Protein AF-A0A1F8GPC1-F1 (afdb_monomer_lite)

InterPro domains:
  IPR026350 GxxExxY protein [PF13366] (16-63)

Sequence (67 aa):
MNPNTTNKNPKILYKKLSYQICGICYNVHNELGRFRNEKQYSDAIEQKLKENGIHYKREYSLNENIP

Radius of gyration: 17.9 Å; chains: 1; bounding box: 36×44×37 Å

Secondary structure (DSSP, 8-state):
--S---------TTHHHHHHHHHHHHHHHHHH-TT--HHHHHHHHHHHHHHTT----TT--TTS---

Structure (mmCIF, N/CA/C/O backbone):
data_AF-A0A1F8GPC1-F1
#
_entry.id   AF-A0A1F8GPC1-F1
#
loop_
_atom_site.group_PDB
_atom_site.id
_atom_site.type_symbol
_atom_site.label_atom_id
_atom_site.label_alt_id
_atom_site.label_comp_id
_atom_site.label_asym_id
_atom_site.label_entity_id
_atom_site.label_seq_id
_atom_site.pdbx_PDB_ins_code
_atom_site.Cartn_x
_atom_site.Cartn_y
_atom_site.Cartn_z
_atom_site.occupancy
_atom_site.B_iso_or_equiv
_atom_site.auth_seq_id
_atom_site.auth_comp_id
_atom_site.auth_asym_id
_atom_site.auth_atom_id
_atom_site.pdbx_PDB_model_num
ATOM 1 N N . MET A 1 1 ? -21.276 -35.252 25.411 1.00 48.22 1 MET A N 1
ATOM 2 C CA . MET A 1 1 ? -20.593 -34.004 25.004 1.00 48.22 1 MET A CA 1
ATOM 3 C C . MET A 1 1 ? -21.671 -32.959 24.732 1.00 48.22 1 MET A C 1
ATOM 5 O O . MET A 1 1 ? -22.560 -33.242 23.943 1.00 48.22 1 MET A O 1
ATOM 9 N N . ASN A 1 2 ? -21.682 -31.838 25.455 1.00 49.00 2 ASN A N 1
ATOM 10 C CA . ASN A 1 2 ? -22.726 -30.805 25.361 1.00 49.00 2 ASN A CA 1
ATOM 11 C C . ASN A 1 2 ? -22.487 -29.916 24.113 1.00 49.00 2 ASN A C 1
ATOM 13 O O . ASN A 1 2 ? -21.378 -29.396 23.991 1.00 49.00 2 ASN A O 1
ATOM 17 N N . PRO A 1 3 ? -23.466 -29.726 23.202 1.00 57.72 3 PRO A N 1
ATOM 18 C CA . PRO A 1 3 ? -23.285 -28.990 21.943 1.00 57.72 3 PRO A CA 1
ATOM 19 C C . PRO A 1 3 ? -23.221 -27.459 22.086 1.00 57.72 3 PRO A C 1
ATOM 21 O O . PRO A 1 3 ? -23.088 -26.760 21.086 1.00 57.72 3 PRO A O 1
ATOM 24 N N . ASN A 1 4 ? -23.259 -26.906 23.300 1.00 56.25 4 ASN A N 1
ATOM 25 C CA . ASN A 1 4 ? -23.183 -25.457 23.514 1.00 56.25 4 ASN A CA 1
ATOM 26 C C . ASN A 1 4 ? -21.746 -24.908 23.485 1.00 56.25 4 ASN A C 1
ATOM 28 O O . ASN A 1 4 ? -21.356 -24.097 24.327 1.00 56.25 4 ASN A O 1
ATOM 32 N N . THR A 1 5 ? -20.940 -25.319 22.504 1.00 55.50 5 THR A N 1
ATOM 33 C CA . THR A 1 5 ? -19.660 -24.659 22.233 1.00 55.50 5 THR A CA 1
ATOM 34 C C . THR A 1 5 ? -19.964 -23.304 21.603 1.00 55.50 5 THR A C 1
ATOM 36 O O . THR A 1 5 ? -20.252 -23.191 20.416 1.00 55.50 5 THR A O 1
ATOM 39 N N . THR A 1 6 ? -19.971 -22.275 22.450 1.00 56.09 6 THR A N 1
ATOM 40 C CA . THR A 1 6 ? -20.163 -20.865 22.110 1.00 56.09 6 THR A CA 1
ATOM 41 C C . THR A 1 6 ? -19.512 -20.521 20.775 1.00 56.09 6 THR A C 1
ATOM 43 O O . THR A 1 6 ? -18.288 -20.582 20.651 1.00 56.09 6 THR A O 1
ATOM 46 N N . ASN A 1 7 ? -20.331 -20.123 19.802 1.00 61.28 7 ASN A N 1
ATOM 47 C CA . ASN A 1 7 ? -19.907 -19.481 18.567 1.00 61.28 7 ASN A CA 1
ATOM 48 C C . ASN A 1 7 ? -19.262 -18.128 18.924 1.00 61.28 7 ASN A C 1
ATOM 50 O O . ASN A 1 7 ? -19.881 -17.071 18.851 1.00 61.28 7 ASN A O 1
ATOM 54 N N . LYS A 1 8 ? -18.023 -18.159 19.415 1.00 60.16 8 LYS A N 1
ATOM 55 C CA . LYS A 1 8 ? -17.188 -16.973 19.572 1.00 60.16 8 LYS A CA 1
ATOM 56 C C . LYS A 1 8 ? -16.530 -16.729 18.225 1.00 60.16 8 LYS A C 1
ATOM 58 O O . LYS A 1 8 ? -15.338 -16.956 18.084 1.00 60.16 8 LYS A O 1
ATOM 63 N N . ASN A 1 9 ? -17.303 -16.303 17.228 1.00 64.25 9 ASN A N 1
ATOM 64 C CA . ASN A 1 9 ? -16.719 -15.664 16.054 1.00 64.25 9 ASN A CA 1
ATOM 65 C C . ASN A 1 9 ? -16.014 -14.394 16.554 1.00 64.25 9 ASN A C 1
ATOM 67 O O . ASN A 1 9 ? -16.710 -13.460 16.971 1.00 64.25 9 ASN A O 1
ATOM 71 N N . PRO A 1 10 ? -14.668 -14.336 16.594 1.00 70.75 10 PRO A N 1
ATOM 72 C CA . PRO A 1 10 ? -13.993 -13.139 17.062 1.00 70.75 10 PRO A CA 1
ATOM 73 C C . PRO A 1 10 ? -14.375 -11.998 16.120 1.00 70.75 10 PRO A C 1
ATOM 75 O O . PRO A 1 10 ? -14.190 -12.077 14.904 1.00 70.75 10 PRO A O 1
ATOM 78 N N . LYS A 1 11 ? -14.978 -10.944 16.676 1.00 82.50 11 LYS A N 1
ATOM 79 C CA . LYS A 1 11 ? -15.368 -9.760 15.913 1.00 82.50 11 LYS A CA 1
ATOM 80 C C . LYS A 1 11 ? -14.100 -9.142 15.320 1.00 82.50 11 LYS A C 1
ATOM 82 O O . LYS A 1 11 ? -13.277 -8.597 16.048 1.00 82.50 11 LYS A O 1
ATOM 87 N N . ILE A 1 12 ? -13.938 -9.244 14.002 1.00 86.19 12 ILE A N 1
ATOM 88 C CA . ILE A 1 12 ? -12.790 -8.673 13.289 1.00 86.19 12 ILE A CA 1
ATOM 89 C C . ILE A 1 12 ? -12.909 -7.146 13.341 1.00 86.19 12 ILE A C 1
ATOM 91 O O . ILE A 1 12 ? -13.784 -6.572 12.691 1.00 86.19 12 ILE A O 1
ATOM 95 N N . LEU A 1 13 ? -12.029 -6.502 14.111 1.00 90.38 13 LEU A N 1
ATOM 96 C CA . LEU A 1 13 ? -12.083 -5.067 14.405 1.00 90.38 13 LEU A CA 1
ATOM 97 C C . LEU A 1 13 ? -11.999 -4.197 13.140 1.00 90.38 13 LEU A C 1
ATOM 99 O O . LEU A 1 13 ? -12.779 -3.263 12.980 1.00 90.38 13 LEU A O 1
ATOM 103 N N . TYR A 1 14 ? -11.116 -4.554 12.204 1.00 92.94 14 TYR A N 1
ATOM 104 C CA . TYR A 1 14 ? -10.830 -3.764 11.000 1.00 92.94 14 TYR A CA 1
ATOM 105 C C . TYR A 1 14 ? -11.180 -4.487 9.700 1.00 92.94 14 TYR A C 1
ATOM 107 O O . TYR A 1 14 ? -10.509 -4.300 8.693 1.00 92.94 14 TYR A O 1
ATOM 115 N N . LYS A 1 15 ? -12.253 -5.293 9.692 1.00 92.88 15 LYS A N 1
ATOM 116 C CA . LYS A 1 15 ? -12.605 -6.166 8.556 1.00 92.88 15 LYS A CA 1
ATOM 117 C C . LYS A 1 15 ? -12.540 -5.445 7.203 1.00 92.88 15 LYS A C 1
ATOM 119 O O . LYS A 1 15 ? -11.839 -5.893 6.304 1.00 92.88 15 LYS A O 1
ATOM 124 N N . LYS A 1 16 ? -13.248 -4.317 7.070 1.00 94.50 16 LYS A N 1
ATOM 125 C CA . LYS A 1 16 ? -13.305 -3.540 5.821 1.00 94.50 16 LYS A CA 1
ATOM 126 C C . LYS A 1 16 ? -11.928 -2.999 5.422 1.00 94.50 16 LYS A C 1
ATOM 128 O O . LYS A 1 16 ? -11.515 -3.198 4.285 1.00 94.50 16 LYS A O 1
ATOM 133 N N . LEU A 1 17 ? -11.220 -2.376 6.364 1.00 95.69 17 LEU A N 1
ATOM 134 C CA . LEU A 1 17 ? -9.898 -1.799 6.124 1.00 95.69 17 LEU A CA 1
ATOM 135 C C . LEU A 1 17 ? -8.885 -2.874 5.706 1.00 95.69 17 LEU A C 1
ATOM 137 O O . LEU A 1 17 ? -8.152 -2.673 4.744 1.00 95.69 17 LEU A O 1
ATOM 141 N N . SER A 1 18 ? -8.890 -4.040 6.359 1.00 95.75 18 SER A N 1
ATOM 142 C CA . SER A 1 18 ? -8.019 -5.163 6.001 1.00 95.75 18 SER A CA 1
ATOM 143 C C . SER A 1 18 ? -8.246 -5.625 4.561 1.00 95.75 18 SER A C 1
ATOM 145 O O . SER A 1 18 ? -7.282 -5.778 3.818 1.00 95.75 18 SER A O 1
ATOM 147 N N . TYR A 1 19 ? -9.504 -5.780 4.130 1.00 96.31 19 TYR A N 1
ATOM 148 C CA . TYR A 1 19 ? -9.797 -6.136 2.737 1.00 96.31 19 TYR A CA 1
ATOM 149 C C . TYR A 1 19 ? -9.336 -5.062 1.747 1.00 96.31 19 TYR A C 1
ATOM 151 O O . TYR A 1 19 ? -8.811 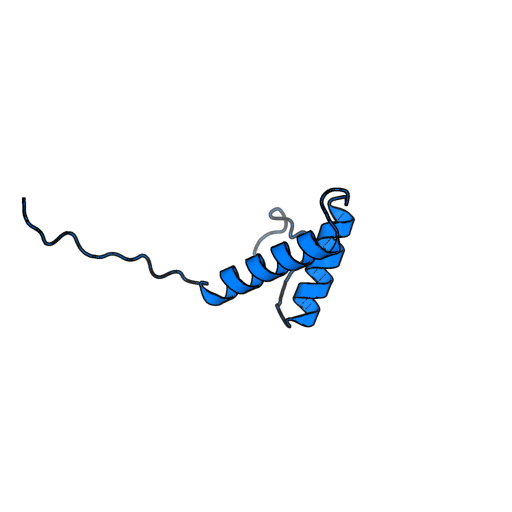-5.406 0.689 1.00 96.31 19 TYR A O 1
ATOM 159 N N . GLN A 1 20 ? -9.491 -3.779 2.086 1.00 97.75 20 GLN A N 1
ATOM 160 C CA . GLN A 1 20 ? -9.023 -2.682 1.236 1.00 97.75 20 GLN A CA 1
ATOM 161 C C . GLN A 1 20 ? -7.498 -2.694 1.084 1.00 97.75 20 GLN A C 1
ATOM 163 O O . GLN A 1 20 ? -7.005 -2.634 -0.039 1.00 97.75 20 GLN A O 1
ATOM 168 N N . ILE A 1 21 ? -6.754 -2.836 2.185 1.00 97.56 21 ILE A N 1
ATOM 169 C CA . ILE A 1 21 ? -5.286 -2.892 2.155 1.00 97.56 21 ILE A CA 1
ATOM 170 C C . ILE A 1 21 ? -4.811 -4.107 1.349 1.00 97.56 21 ILE A C 1
ATOM 172 O O . ILE A 1 21 ? -3.960 -3.961 0.476 1.00 97.56 21 ILE A O 1
ATOM 176 N N . CYS A 1 22 ? -5.394 -5.290 1.573 1.00 98.06 22 CYS A N 1
ATOM 177 C CA . CYS A 1 22 ? -5.056 -6.478 0.787 1.00 98.06 22 CYS A CA 1
ATOM 178 C C . CYS A 1 22 ? -5.311 -6.263 -0.711 1.00 98.06 22 CYS A C 1
ATOM 180 O O . CYS A 1 22 ? -4.451 -6.590 -1.525 1.00 98.06 22 CYS A O 1
ATOM 182 N N . GLY A 1 23 ? -6.459 -5.685 -1.077 1.00 98.12 23 GLY A N 1
ATOM 183 C CA . GLY A 1 23 ? -6.776 -5.355 -2.467 1.00 98.12 23 GLY A CA 1
ATOM 184 C C . GLY A 1 23 ? -5.754 -4.405 -3.093 1.00 98.12 23 GLY A C 1
ATOM 185 O O . GLY A 1 23 ? -5.312 -4.635 -4.215 1.00 98.12 23 GLY A O 1
ATOM 186 N N . ILE A 1 24 ? -5.312 -3.388 -2.347 1.00 98.38 24 ILE A N 1
ATOM 187 C CA . ILE A 1 24 ? -4.245 -2.478 -2.779 1.00 98.38 24 ILE A CA 1
ATOM 188 C C . ILE A 1 24 ? -2.944 -3.244 -3.040 1.00 98.38 24 ILE A C 1
ATOM 190 O O . ILE A 1 24 ? -2.356 -3.071 -4.105 1.00 98.38 24 ILE A O 1
ATOM 194 N N . CYS A 1 25 ? -2.522 -4.129 -2.133 1.00 98.00 25 CYS A N 1
ATOM 195 C CA . CYS A 1 25 ? -1.308 -4.926 -2.322 1.00 98.00 25 CYS A CA 1
ATOM 196 C C . CYS A 1 25 ? -1.384 -5.815 -3.573 1.00 98.00 25 CYS A C 1
ATOM 198 O O . CYS A 1 25 ? -0.412 -5.898 -4.322 1.00 98.00 25 CYS A O 1
ATOM 200 N N . TYR A 1 26 ? -2.536 -6.444 -3.832 1.00 98.06 26 TYR A N 1
ATOM 201 C CA . TYR A 1 26 ? -2.738 -7.232 -5.050 1.00 98.06 26 TYR A CA 1
ATOM 202 C C . TYR A 1 26 ? -2.697 -6.370 -6.310 1.00 98.06 26 TYR A C 1
ATOM 204 O O . TYR A 1 26 ? -2.048 -6.752 -7.279 1.00 98.06 26 TYR A O 1
ATOM 212 N N . ASN A 1 27 ? -3.332 -5.197 -6.293 1.00 98.12 27 ASN A N 1
ATOM 213 C CA . ASN A 1 27 ? -3.292 -4.270 -7.422 1.00 98.12 27 ASN A CA 1
ATOM 214 C C . ASN A 1 27 ? -1.858 -3.827 -7.725 1.00 98.12 27 ASN A C 1
ATOM 216 O O . ASN A 1 27 ? -1.425 -3.921 -8.869 1.00 98.12 27 ASN A O 1
ATOM 220 N N . VAL A 1 28 ? -1.093 -3.436 -6.701 1.00 98.19 28 VAL A N 1
ATOM 221 C CA . VAL A 1 28 ? 0.321 -3.071 -6.864 1.00 98.19 28 VAL A CA 1
ATOM 222 C C . VAL A 1 28 ? 1.129 -4.245 -7.418 1.00 98.19 28 VAL A C 1
ATOM 224 O O . VAL A 1 28 ? 1.921 -4.055 -8.336 1.00 98.19 28 VAL A O 1
ATOM 227 N N . HIS A 1 29 ? 0.920 -5.466 -6.916 1.00 97.81 29 HIS A N 1
ATOM 228 C CA . HIS A 1 29 ? 1.616 -6.645 -7.433 1.00 97.81 29 HIS A CA 1
ATOM 229 C C . HIS A 1 29 ? 1.282 -6.928 -8.906 1.00 97.81 29 HIS A C 1
ATOM 231 O O . HIS A 1 29 ? 2.183 -7.235 -9.686 1.00 97.81 29 HIS A O 1
ATOM 237 N N . ASN A 1 30 ? 0.012 -6.790 -9.293 1.00 97.50 30 ASN A N 1
ATOM 238 C CA . ASN A 1 30 ? -0.439 -6.981 -10.672 1.00 97.50 30 ASN A CA 1
ATOM 239 C C . ASN A 1 30 ? 0.132 -5.917 -11.623 1.00 97.50 30 ASN A C 1
ATOM 241 O O . ASN A 1 30 ? 0.434 -6.230 -12.771 1.00 97.50 30 ASN A O 1
ATOM 245 N N . GLU A 1 31 ? 0.301 -4.678 -11.154 1.00 96.56 31 GLU A N 1
ATOM 246 C CA . GLU A 1 31 ? 0.875 -3.576 -11.937 1.00 96.56 31 GLU A CA 1
ATOM 247 C C . GLU A 1 31 ? 2.406 -3.676 -12.054 1.00 96.56 31 GLU A C 1
ATOM 249 O O . GLU A 1 31 ? 2.973 -3.491 -13.132 1.00 96.56 31 GLU A O 1
ATOM 254 N N . LEU A 1 32 ? 3.098 -3.966 -10.949 1.00 96.81 32 LEU A N 1
ATOM 255 C CA . LEU A 1 32 ? 4.560 -3.921 -10.870 1.00 96.81 32 LEU A CA 1
ATOM 256 C C . LEU A 1 32 ? 5.254 -5.243 -11.217 1.00 96.81 32 LEU A C 1
ATOM 258 O O . LEU A 1 32 ? 6.389 -5.233 -11.710 1.00 96.81 32 LEU A O 1
ATOM 262 N N . GLY A 1 33 ? 4.609 -6.370 -10.920 1.00 95.56 33 GLY A N 1
ATOM 263 C CA . GLY A 1 33 ? 5.186 -7.706 -11.010 1.00 95.56 33 GLY A CA 1
ATOM 264 C C . GLY A 1 33 ? 6.279 -7.994 -9.971 1.00 95.56 33 GLY A C 1
ATOM 265 O O . GLY A 1 33 ? 6.637 -7.181 -9.117 1.00 95.56 33 GLY A O 1
ATOM 266 N N . ARG A 1 34 ? 6.851 -9.200 -10.038 1.00 93.75 34 ARG A N 1
ATOM 267 C CA . ARG A 1 34 ? 7.764 -9.748 -9.011 1.00 93.75 34 ARG A CA 1
ATOM 268 C C . ARG A 1 34 ? 9.187 -9.171 -8.979 1.00 93.75 34 ARG A C 1
ATOM 270 O O . ARG A 1 34 ? 9.972 -9.575 -8.133 1.00 93.75 34 ARG A O 1
ATOM 277 N N . PHE A 1 35 ? 9.553 -8.299 -9.916 1.00 94.50 35 PHE A N 1
ATOM 278 C CA . PHE A 1 35 ? 10.948 -7.870 -10.115 1.00 94.50 35 PHE A CA 1
ATOM 279 C C . PHE A 1 35 ? 11.265 -6.481 -9.547 1.00 94.50 35 PHE A C 1
ATOM 281 O O . PHE A 1 35 ? 12.340 -5.943 -9.804 1.00 94.50 35 PHE A O 1
ATOM 288 N N . ARG A 1 36 ? 10.330 -5.867 -8.814 1.00 96.31 36 ARG A N 1
ATOM 289 C CA . ARG A 1 36 ? 10.546 -4.558 -8.188 1.00 96.31 36 ARG A CA 1
ATOM 290 C C . ARG A 1 36 ? 11.130 -4.702 -6.793 1.00 96.31 36 ARG A C 1
ATOM 292 O O . ARG A 1 36 ? 10.838 -5.659 -6.083 1.00 96.31 36 ARG A O 1
ATOM 299 N N . ASN A 1 37 ? 11.960 -3.733 -6.426 1.00 96.50 37 ASN A N 1
ATOM 300 C CA . ASN A 1 37 ? 12.534 -3.662 -5.090 1.00 96.50 37 ASN A CA 1
ATOM 301 C C . ASN A 1 37 ? 11.523 -3.106 -4.075 1.00 96.50 37 ASN A C 1
ATOM 303 O O . ASN A 1 37 ? 10.467 -2.589 -4.442 1.00 96.50 37 ASN A O 1
ATOM 307 N N . GLU A 1 38 ? 11.876 -3.196 -2.794 1.00 95.12 38 GLU A N 1
ATOM 308 C CA . GLU A 1 38 ? 11.034 -2.738 -1.687 1.00 95.12 38 GLU A CA 1
ATOM 309 C C . GLU A 1 38 ? 10.608 -1.275 -1.846 1.00 95.12 38 GLU A C 1
ATOM 311 O O . GLU A 1 38 ? 9.423 -0.974 -1.755 1.00 95.12 38 GLU A O 1
ATOM 316 N N . LYS A 1 39 ? 11.542 -0.373 -2.176 1.00 95.81 39 LYS A N 1
ATOM 317 C CA . LYS A 1 39 ? 11.248 1.056 -2.341 1.00 95.81 39 LYS A CA 1
ATOM 318 C C . LYS A 1 39 ? 10.181 1.304 -3.409 1.00 95.81 39 LYS A C 1
ATOM 320 O O . LYS A 1 39 ? 9.234 2.045 -3.171 1.00 95.81 39 L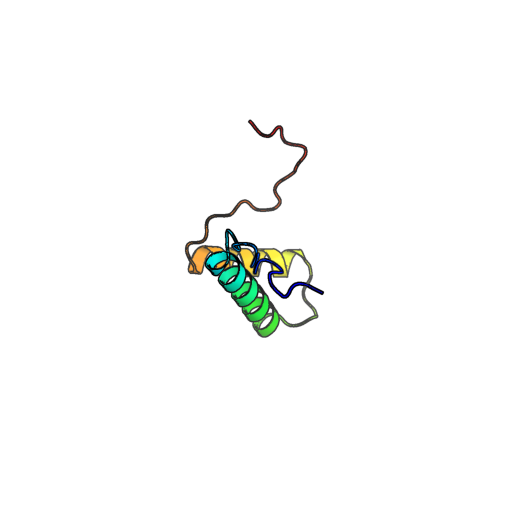YS A O 1
ATOM 325 N N . GLN A 1 40 ? 10.302 0.649 -4.563 1.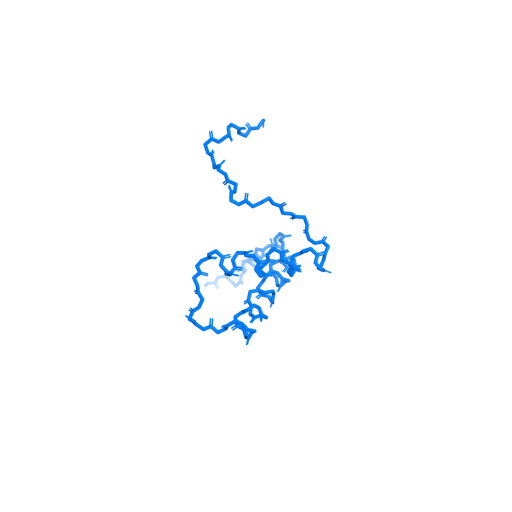00 97.38 40 GLN A N 1
ATOM 326 C CA . GLN A 1 40 ? 9.330 0.757 -5.653 1.00 97.38 40 GLN A CA 1
ATOM 327 C C . GLN A 1 40 ? 7.944 0.242 -5.244 1.00 97.38 40 GLN A C 1
ATOM 329 O O . GLN A 1 40 ? 6.936 0.841 -5.612 1.00 97.38 40 GLN A O 1
ATOM 334 N N . TYR A 1 41 ? 7.889 -0.842 -4.468 1.00 97.44 41 TYR A N 1
ATOM 335 C CA . TYR A 1 41 ? 6.638 -1.339 -3.897 1.00 97.44 41 TYR A CA 1
ATOM 336 C C . TYR A 1 41 ? 6.041 -0.355 -2.888 1.00 97.44 41 TYR A C 1
ATOM 338 O O . TYR A 1 41 ? 4.850 -0.058 -2.965 1.00 97.44 41 TYR A O 1
ATOM 346 N N . SER A 1 42 ? 6.855 0.188 -1.982 1.00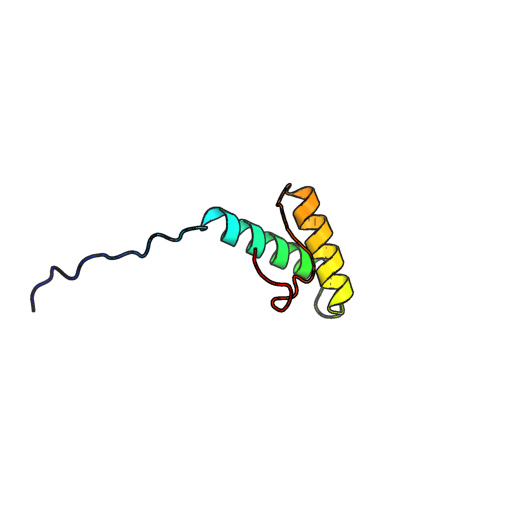 96.62 42 SER A N 1
ATOM 347 C CA . SER A 1 42 ? 6.424 1.163 -0.978 1.00 96.62 42 SER A CA 1
ATOM 348 C C . SER A 1 42 ? 5.862 2.433 -1.617 1.00 96.62 42 SER A C 1
ATOM 350 O O . SER A 1 42 ? 4.824 2.925 -1.181 1.00 96.62 42 SER A O 1
ATOM 352 N N . ASP A 1 43 ? 6.488 2.926 -2.688 1.00 97.50 43 ASP A N 1
ATOM 353 C CA . ASP A 1 43 ? 6.030 4.111 -3.421 1.00 97.50 43 ASP A CA 1
ATOM 354 C C . ASP A 1 43 ? 4.698 3.862 -4.146 1.00 97.50 43 ASP A C 1
ATOM 356 O O . ASP A 1 43 ? 3.787 4.690 -4.072 1.00 97.50 43 ASP A O 1
ATOM 360 N N . ALA A 1 44 ? 4.530 2.694 -4.771 1.00 97.75 44 ALA A N 1
ATOM 361 C CA . ALA A 1 44 ? 3.267 2.329 -5.412 1.00 97.75 44 ALA A CA 1
ATOM 362 C C . ALA A 1 44 ? 2.133 2.105 -4.398 1.00 97.75 44 ALA A C 1
ATOM 364 O O . ALA A 1 44 ? 1.007 2.553 -4.617 1.00 97.75 44 ALA A O 1
ATOM 365 N N . ILE A 1 45 ? 2.417 1.457 -3.264 1.00 97.69 45 ILE A N 1
ATOM 366 C CA . ILE A 1 45 ? 1.440 1.285 -2.181 1.00 97.69 45 ILE A CA 1
ATOM 367 C C . ILE A 1 45 ? 1.036 2.648 -1.619 1.00 97.69 45 ILE A C 1
ATOM 369 O O . ILE A 1 45 ? -0.155 2.902 -1.466 1.00 97.69 45 ILE A O 1
ATOM 373 N N . GLU A 1 46 ? 1.993 3.544 -1.361 1.00 97.88 46 GLU A N 1
ATOM 374 C CA . GLU A 1 46 ? 1.705 4.910 -0.923 1.00 97.88 46 GLU A CA 1
ATOM 375 C C . GLU A 1 46 ? 0.757 5.624 -1.892 1.00 97.88 46 GLU A C 1
ATO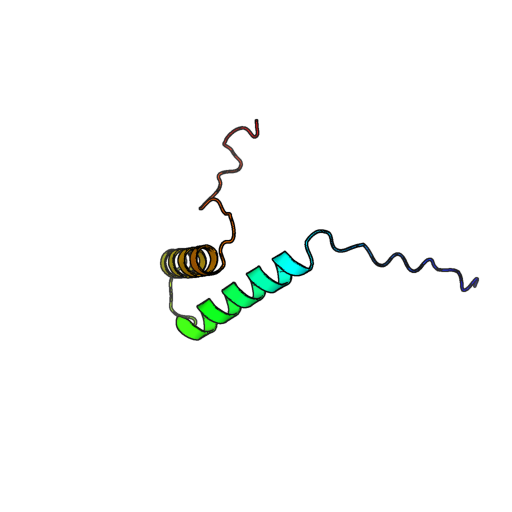M 377 O O . GLU A 1 46 ? -0.235 6.217 -1.460 1.00 97.88 46 GLU A O 1
ATOM 382 N N . GLN A 1 47 ? 1.043 5.565 -3.194 1.00 98.00 47 GLN A N 1
ATOM 383 C CA . GLN A 1 47 ? 0.199 6.194 -4.202 1.00 98.00 47 GLN A CA 1
ATOM 384 C C . GLN A 1 47 ? -1.233 5.644 -4.138 1.00 98.00 47 GLN A C 1
ATOM 386 O O . GLN A 1 47 ? -2.187 6.418 -4.046 1.00 98.00 47 GLN A O 1
ATOM 391 N N . LYS A 1 48 ? -1.397 4.316 -4.092 1.00 97.94 48 LYS A N 1
ATOM 392 C CA . LYS A 1 48 ? -2.720 3.683 -3.995 1.00 97.94 48 LYS A CA 1
ATOM 393 C C . LYS A 1 48 ? -3.441 4.019 -2.688 1.00 97.94 48 LYS A C 1
ATOM 395 O O . LYS A 1 48 ? -4.657 4.200 -2.701 1.00 97.94 48 LYS A O 1
ATOM 400 N N . LEU A 1 49 ? -2.729 4.126 -1.564 1.00 97.88 49 LEU A N 1
ATOM 401 C CA . LEU A 1 49 ? -3.314 4.545 -0.286 1.00 97.88 49 LEU A CA 1
ATOM 402 C C . LEU A 1 49 ? -3.846 5.983 -0.364 1.00 97.88 49 LEU A C 1
ATOM 404 O O . LEU A 1 49 ? -4.974 6.223 0.071 1.00 97.88 49 LEU A O 1
ATOM 408 N N . LYS A 1 50 ? -3.094 6.908 -0.983 1.00 97.44 50 LYS A N 1
ATOM 409 C CA . LYS A 1 50 ? -3.536 8.293 -1.238 1.00 97.44 50 LYS A CA 1
ATOM 410 C C . LYS A 1 50 ? -4.771 8.337 -2.137 1.00 97.44 50 LYS A C 1
ATOM 412 O O . LYS A 1 50 ? -5.744 8.997 -1.789 1.00 97.44 50 LYS A O 1
ATOM 417 N N . GLU A 1 51 ? -4.761 7.598 -3.247 1.00 97.44 51 GLU A N 1
ATOM 418 C CA . GLU A 1 51 ? -5.895 7.505 -4.184 1.00 97.44 51 GLU A CA 1
ATOM 419 C C . GLU A 1 51 ? -7.171 6.974 -3.508 1.00 97.44 51 GLU A C 1
ATOM 421 O O . GLU A 1 51 ? -8.276 7.387 -3.849 1.00 97.44 51 GLU A O 1
ATOM 426 N N . ASN A 1 52 ? -7.026 6.090 -2.516 1.00 96.69 52 ASN A N 1
ATOM 427 C CA . ASN A 1 52 ? -8.138 5.534 -1.742 1.00 96.69 52 ASN A CA 1
ATOM 428 C C . ASN A 1 52 ? -8.494 6.354 -0.485 1.00 96.69 52 ASN A C 1
ATOM 430 O O . ASN A 1 52 ? -9.362 5.933 0.283 1.00 96.69 52 ASN A O 1
ATOM 434 N N . GLY A 1 53 ? -7.833 7.493 -0.243 1.00 96.81 53 GLY A N 1
ATOM 435 C CA . GLY A 1 53 ? -8.072 8.342 0.929 1.00 96.81 53 GLY A CA 1
ATOM 436 C C . GLY A 1 53 ? -7.764 7.663 2.271 1.00 96.81 53 GLY A C 1
ATOM 437 O O . GLY A 1 53 ? -8.376 7.992 3.289 1.00 96.81 53 GLY A O 1
ATOM 438 N N . ILE A 1 54 ? -6.856 6.682 2.285 1.00 96.81 54 ILE A N 1
ATOM 439 C CA . ILE A 1 54 ? -6.466 5.958 3.499 1.00 96.81 54 ILE A CA 1
ATOM 440 C C . ILE A 1 54 ? -5.343 6.728 4.192 1.00 96.81 54 ILE A C 1
ATOM 442 O O . ILE A 1 54 ? -4.317 7.017 3.586 1.00 96.81 54 ILE A O 1
ATOM 446 N N . HIS A 1 55 ? -5.523 7.031 5.478 1.00 95.31 55 HIS A N 1
ATOM 447 C CA . HIS A 1 55 ? -4.498 7.670 6.302 1.00 95.31 55 HIS A CA 1
ATOM 448 C C . HIS A 1 55 ? -3.413 6.657 6.682 1.00 95.31 55 HIS A C 1
ATOM 450 O O . HIS A 1 55 ? -3.720 5.553 7.132 1.00 95.31 55 HIS A O 1
ATOM 456 N N . TYR A 1 56 ? -2.146 7.035 6.527 1.00 95.25 56 TYR A N 1
ATOM 457 C CA . TYR A 1 56 ? -0.994 6.187 6.835 1.00 95.25 56 TYR A CA 1
ATOM 458 C C . TYR A 1 56 ? 0.213 7.049 7.235 1.00 95.25 56 TYR A C 1
ATOM 460 O O . TYR A 1 56 ? 0.258 8.248 6.960 1.00 95.25 56 TYR A O 1
ATOM 468 N N . LYS A 1 57 ? 1.208 6.418 7.864 1.00 93.38 57 LYS A N 1
ATOM 469 C CA . LYS A 1 57 ? 2.551 6.972 8.078 1.00 93.38 57 LYS A CA 1
ATOM 470 C C . LYS A 1 57 ? 3.550 6.008 7.442 1.00 93.38 57 LYS A C 1
ATOM 472 O O . LYS A 1 57 ? 3.475 4.806 7.698 1.00 93.38 57 LYS A O 1
ATOM 477 N N . ARG A 1 58 ? 4.446 6.511 6.588 1.00 91.50 58 ARG A N 1
ATOM 478 C CA . ARG A 1 58 ? 5.512 5.683 6.004 1.00 91.50 58 ARG A CA 1
ATOM 479 C C . ARG A 1 58 ? 6.516 5.304 7.078 1.00 91.50 58 ARG A C 1
ATOM 481 O O . ARG A 1 58 ? 6.850 6.150 7.902 1.00 91.50 58 ARG A O 1
ATOM 488 N N . GLU A 1 59 ? 6.978 4.055 7.017 1.00 87.44 59 GLU A N 1
ATOM 489 C CA . GLU A 1 59 ? 8.181 3.585 7.720 1.00 87.44 59 GLU A CA 1
ATOM 490 C C . GLU A 1 59 ? 8.204 4.034 9.189 1.00 87.44 59 GLU A C 1
ATOM 492 O O . GLU A 1 59 ? 9.150 4.653 9.671 1.00 87.44 59 GLU A O 1
ATOM 497 N N . TYR A 1 60 ? 7.096 3.778 9.895 1.00 86.75 60 TYR A N 1
ATOM 498 C CA . TYR A 1 60 ? 6.942 4.208 11.278 1.00 86.75 60 TYR A CA 1
ATOM 499 C C . TYR A 1 60 ? 7.901 3.443 12.194 1.00 86.75 60 TYR A C 1
ATOM 501 O O . TYR A 1 60 ? 7.714 2.257 12.468 1.00 86.75 60 TYR A O 1
ATOM 509 N N . SER A 1 61 ? 8.923 4.145 12.676 1.00 86.31 61 SER A N 1
ATOM 510 C CA . SER A 1 61 ? 9.882 3.631 13.648 1.00 86.31 61 SER A CA 1
ATOM 511 C C . SER A 1 61 ? 9.215 3.404 15.004 1.00 86.31 61 SER A C 1
ATOM 513 O O . SER A 1 61 ? 8.763 4.348 15.643 1.00 86.31 61 SER A O 1
ATOM 515 N N . LEU A 1 62 ? 9.229 2.159 15.487 1.00 80.50 62 LEU A N 1
ATOM 516 C CA . LEU A 1 62 ? 8.700 1.800 16.814 1.00 80.50 62 LEU A CA 1
ATOM 517 C C . LEU A 1 62 ? 9.525 2.381 17.976 1.00 80.50 62 LEU A C 1
ATOM 519 O O . LEU A 1 62 ? 9.041 2.449 19.100 1.00 80.50 62 LEU A O 1
ATOM 523 N N . ASN A 1 63 ? 10.766 2.791 17.701 1.00 81.25 63 ASN A N 1
ATOM 524 C CA . ASN A 1 63 ? 11.669 3.392 18.686 1.00 81.25 63 ASN A CA 1
ATOM 525 C C . ASN A 1 63 ? 11.366 4.874 18.954 1.00 81.25 63 ASN A C 1
ATOM 527 O O . ASN A 1 63 ? 11.915 5.448 19.894 1.00 81.25 63 ASN A O 1
ATOM 531 N N . GLU A 1 64 ? 10.525 5.515 18.139 1.00 63.00 64 GLU A N 1
ATOM 532 C CA . GLU A 1 64 ? 10.024 6.847 18.462 1.00 63.00 64 GLU A CA 1
ATOM 533 C C . GLU A 1 64 ? 8.930 6.684 19.516 1.00 63.00 64 GLU A C 1
ATOM 535 O O . GLU A 1 64 ? 7.880 6.119 19.215 1.00 63.00 64 GLU A O 1
ATOM 540 N N . ASN A 1 65 ? 9.213 7.128 20.750 1.00 57.38 65 ASN A N 1
ATOM 541 C CA . ASN A 1 65 ? 8.289 7.105 21.888 1.00 57.38 65 ASN A CA 1
ATOM 542 C C . ASN A 1 65 ? 6.842 7.335 21.430 1.00 57.38 65 ASN A C 1
ATOM 544 O O . ASN A 1 65 ? 6.507 8.392 20.892 1.00 57.38 65 ASN A O 1
ATOM 548 N N . ILE A 1 66 ? 6.004 6.319 21.635 1.00 64.81 66 ILE A N 1
ATOM 549 C CA . ILE A 1 66 ? 4.555 6.439 21.504 1.00 64.81 66 ILE A CA 1
ATOM 550 C C . ILE A 1 66 ? 4.129 7.454 22.583 1.00 64.81 66 ILE A C 1
ATOM 552 O O . ILE A 1 66 ? 4.513 7.246 23.736 1.00 64.81 66 ILE A O 1
ATOM 556 N N . PRO A 1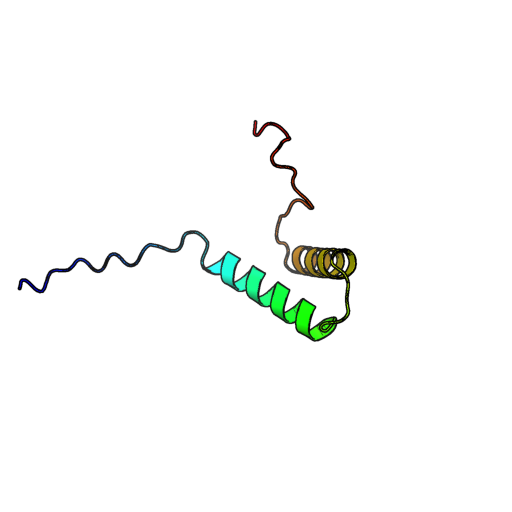 67 ? 3.446 8.562 22.233 1.00 62.91 67 PRO A N 1
ATOM 557 C CA . PRO A 1 67 ? 3.017 9.562 23.210 1.00 62.91 67 PRO A CA 1
ATOM 558 C C . PRO A 1 67 ? 2.070 8.986 24.268 1.00 62.91 67 PRO A C 1
ATOM 560 O O . PRO A 1 67 ? 1.327 8.027 23.948 1.00 62.91 67 PRO A O 1
#

Foldseek 3Di:
DDPPPDPCPPPDPCVPVVVLLVVQLVVLCVVPPDPDDPVSSQVSSVVSCVVVVHDDDPPDDPPPDDD

pLDDT: mean 87.34, std 15.3, range [48.22, 98.38]

Organism: NCBI:txid1802700